Protein AF-A0A537THW8-F1 (afdb_monomer)

Sequence (48 aa):
MLRTVAAFDRIGEENAFAVLAHATALAAQGRDIVNLGIGQPDFSTPPH

Solvent-accessible surface area (backbone atoms only — not comparable to full-atom values): 3488 Å² total; per-residue (Å²): 132,91,83,81,59,84,71,62,77,70,72,67,83,80,57,66,62,56,53,50,53,50,52,52,55,46,39,75,73,72,45,93,72,88,85,88,64,82,87,70,71,96,62,78,83,80,84,133

Foldseek 3Di:
DDDDDPVVVVVDDDCLVVVVVVQVVCVVVVDDGDDPGDDDDPDDDDDD

pLDDT: mean 86.91, std 6.89, range [70.62, 97.62]

Mean predicted aligned error: 6.92 Å

Structure (mmCIF, N/CA/C/O backbone):
data_AF-A0A537THW8-F1
#
_entry.id   AF-A0A537THW8-F1
#
loop_
_atom_site.group_PDB
_atom_site.id
_atom_site.type_symbol
_atom_site.label_atom_id
_atom_site.label_alt_id
_atom_site.label_comp_id
_atom_site.label_asym_id
_atom_site.label_entity_id
_atom_site.label_seq_id
_atom_site.pdbx_PDB_ins_code
_atom_site.Cartn_x
_atom_site.Cartn_y
_atom_site.Cartn_z
_atom_site.occupancy
_atom_site.B_iso_or_equiv
_atom_site.auth_seq_id
_atom_site.auth_comp_id
_atom_site.auth_asym_id
_atom_site.auth_atom_id
_atom_site.pdbx_PDB_model_num
ATOM 1 N N . MET A 1 1 ? -10.671 -2.747 -31.711 1.00 74.00 1 MET A N 1
ATOM 2 C CA . MET A 1 1 ? -9.603 -3.367 -30.898 1.00 74.00 1 MET A CA 1
ATOM 3 C C . MET A 1 1 ? -8.453 -2.385 -30.794 1.00 74.00 1 MET A C 1
ATOM 5 O O . MET A 1 1 ? -8.131 -1.761 -31.798 1.00 74.00 1 MET A O 1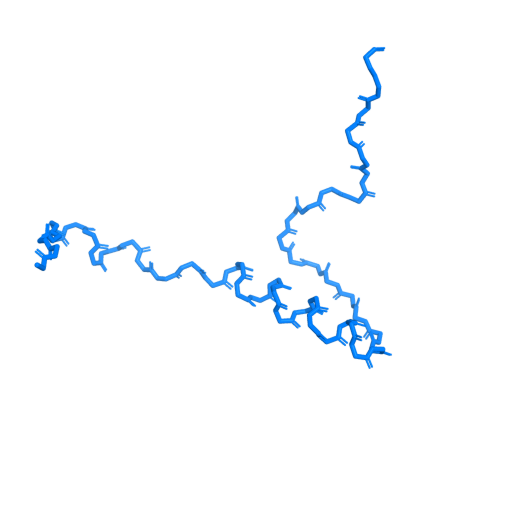
ATOM 9 N N . LEU A 1 2 ? -7.889 -2.204 -29.600 1.00 85.88 2 LEU A N 1
ATOM 10 C CA . LEU A 1 2 ? -6.695 -1.379 -29.414 1.00 85.88 2 LEU A CA 1
ATOM 11 C C . LEU A 1 2 ? -5.484 -2.095 -30.023 1.00 85.88 2 LEU A C 1
ATOM 13 O O . LEU A 1 2 ? -5.367 -3.313 -29.908 1.00 85.88 2 LEU A O 1
ATOM 17 N N . ARG A 1 3 ? -4.602 -1.341 -30.682 1.00 89.25 3 ARG A N 1
ATOM 18 C CA . ARG A 1 3 ?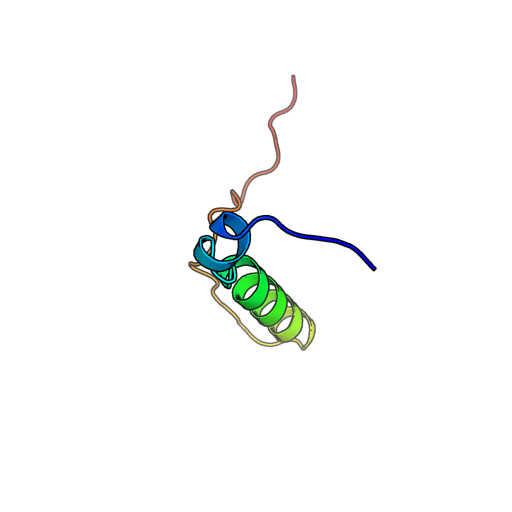 -3.342 -1.846 -31.236 1.00 89.25 3 ARG A CA 1
ATOM 19 C C . ARG A 1 3 ? -2.203 -1.269 -30.404 1.00 89.25 3 ARG A C 1
ATOM 21 O O . ARG A 1 3 ? -1.946 -0.070 -30.471 1.00 89.25 3 ARG A O 1
ATOM 28 N N . THR A 1 4 ? -1.576 -2.107 -29.592 1.00 91.31 4 THR A N 1
ATOM 29 C CA . THR A 1 4 ? -0.432 -1.731 -28.757 1.00 91.31 4 THR A CA 1
ATOM 30 C C . THR A 1 4 ? 0.863 -1.749 -29.571 1.00 91.31 4 THR A C 1
ATOM 32 O O . THR A 1 4 ? 0.943 -2.340 -30.652 1.00 91.31 4 THR A O 1
ATOM 35 N N . VAL A 1 5 ? 1.887 -1.058 -29.069 1.00 94.25 5 VAL A N 1
ATOM 36 C CA . VAL A 1 5 ? 3.255 -1.134 -29.600 1.00 94.25 5 VAL A CA 1
ATOM 37 C C . VAL A 1 5 ? 3.999 -2.285 -28.928 1.00 94.25 5 VAL A C 1
ATOM 39 O O . VAL A 1 5 ? 3.769 -2.547 -27.754 1.00 94.25 5 VAL A O 1
ATOM 42 N N . ALA A 1 6 ? 4.954 -2.914 -29.616 1.00 91.75 6 ALA A N 1
ATOM 43 C CA . ALA A 1 6 ? 5.719 -4.046 -29.067 1.00 91.75 6 ALA A CA 1
ATOM 44 C C . ALA A 1 6 ? 6.465 -3.725 -27.752 1.00 91.75 6 ALA A C 1
ATOM 46 O O . ALA A 1 6 ? 6.764 -4.609 -26.959 1.00 91.75 6 ALA A O 1
ATOM 47 N N . ALA A 1 7 ? 6.772 -2.447 -27.495 1.00 91.50 7 ALA A N 1
ATOM 48 C CA . ALA A 1 7 ? 7.393 -2.025 -26.242 1.00 91.50 7 ALA A CA 1
ATOM 49 C C . ALA A 1 7 ? 6.469 -2.175 -25.021 1.00 91.50 7 ALA A C 1
ATOM 51 O O . ALA A 1 7 ? 6.982 -2.262 -23.908 1.00 91.50 7 ALA A O 1
ATOM 52 N N . PHE A 1 8 ? 5.151 -2.199 -25.231 1.00 89.19 8 PHE A N 1
ATOM 53 C CA . PHE A 1 8 ? 4.143 -2.291 -2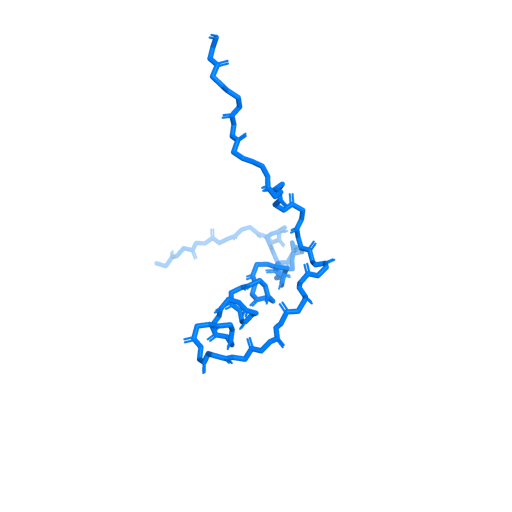4.178 1.00 89.19 8 PHE A CA 1
ATOM 54 C C . PHE A 1 8 ? 4.234 -3.622 -23.420 1.00 89.19 8 PHE A C 1
ATOM 56 O O . PHE A 1 8 ? 4.178 -3.630 -22.196 1.00 89.19 8 PHE A O 1
ATOM 63 N N . ASP A 1 9 ? 4.520 -4.718 -24.126 1.00 87.12 9 ASP A N 1
ATOM 64 C CA . ASP A 1 9 ? 4.634 -6.062 -23.541 1.00 87.12 9 ASP A CA 1
ATOM 65 C C . ASP A 1 9 ? 5.814 -6.196 -22.554 1.00 87.12 9 ASP A C 1
ATOM 67 O O . ASP A 1 9 ? 5.882 -7.148 -21.781 1.00 87.12 9 ASP A O 1
ATOM 71 N N . ARG A 1 10 ? 6.753 -5.235 -22.552 1.00 87.88 10 ARG A N 1
ATOM 72 C CA . ARG A 1 10 ? 7.935 -5.232 -21.670 1.00 87.88 10 ARG A CA 1
ATOM 73 C C . ARG A 1 10 ? 7.708 -4.564 -20.316 1.00 87.88 10 ARG A C 1
ATOM 75 O O . ARG A 1 10 ? 8.582 -4.663 -19.463 1.00 87.88 10 ARG A O 1
ATOM 82 N N . ILE A 1 11 ? 6.597 -3.849 -20.133 1.00 84.81 11 ILE A N 1
ATOM 83 C CA . ILE A 1 11 ? 6.323 -3.097 -18.898 1.00 84.81 11 ILE A CA 1
ATOM 84 C C . ILE A 1 11 ? 5.989 -4.052 -17.735 1.00 84.81 11 ILE A C 1
ATOM 86 O O . ILE A 1 11 ? 6.258 -3.722 -16.584 1.00 84.81 11 ILE A O 1
ATOM 90 N N . GLY A 1 12 ? 5.511 -5.268 -18.035 1.00 76.25 12 GLY A N 1
ATOM 91 C CA . GLY A 1 12 ? 5.080 -6.236 -17.025 1.00 76.25 12 GLY A CA 1
ATOM 92 C C . GLY A 1 12 ? 3.791 -5.805 -16.314 1.00 76.25 12 GLY A C 1
ATOM 93 O O . GLY A 1 12 ? 3.255 -4.728 -16.569 1.00 76.25 12 GLY A O 1
ATOM 94 N N . GLU A 1 13 ? 3.269 -6.661 -15.436 1.00 73.94 13 GLU A N 1
ATOM 95 C CA . GLU A 1 13 ? 2.137 -6.314 -14.568 1.00 73.94 13 GLU A CA 1
ATOM 96 C C . GLU A 1 13 ? 2.624 -5.694 -13.255 1.00 73.94 13 GLU A C 1
ATOM 98 O O . GLU A 1 13 ? 3.526 -6.215 -12.591 1.00 73.94 13 GLU A O 1
ATOM 103 N N . GLU A 1 14 ? 2.001 -4.586 -12.851 1.00 73.88 14 GLU A N 1
ATOM 104 C CA . GLU A 1 14 ? 2.279 -3.948 -11.568 1.00 73.88 14 GLU A CA 1
ATOM 105 C C . GLU A 1 14 ? 1.451 -4.588 -10.442 1.00 73.88 14 GLU A C 1
ATOM 107 O O . GLU A 1 14 ? 0.279 -4.279 -10.232 1.00 73.88 14 GLU A O 1
ATOM 112 N N . ASN A 1 15 ? 2.084 -5.480 -9.676 1.00 79.88 15 ASN A N 1
ATOM 113 C CA . ASN A 1 15 ? 1.417 -6.263 -8.625 1.00 79.88 15 ASN A CA 1
ATOM 114 C C . ASN A 1 15 ? 1.293 -5.547 -7.274 1.00 79.88 15 ASN A C 1
ATOM 116 O O . ASN A 1 15 ? 0.585 -6.015 -6.382 1.00 79.88 15 ASN A O 1
ATOM 120 N N . ALA A 1 16 ? 1.978 -4.422 -7.090 1.00 82.25 16 ALA A N 1
ATOM 121 C CA . ALA A 1 16 ? 2.044 -3.759 -5.794 1.00 82.25 16 ALA A CA 1
ATOM 122 C C . ALA A 1 16 ? 0.671 -3.208 -5.348 1.00 82.25 16 ALA A C 1
ATOM 124 O O . ALA A 1 16 ? 0.291 -3.350 -4.183 1.00 82.25 16 ALA A O 1
ATOM 125 N N . PHE A 1 17 ? -0.129 -2.691 -6.287 1.00 84.06 17 PHE A N 1
ATOM 126 C CA . PHE A 1 17 ? -1.514 -2.283 -6.023 1.00 84.06 17 PHE A CA 1
ATOM 127 C C . PHE A 1 17 ? -2.450 -3.469 -5.769 1.00 84.06 17 PHE A C 1
ATOM 129 O O . PHE A 1 17 ? -3.353 -3.367 -4.940 1.00 84.06 17 PHE A O 1
ATOM 136 N N . ALA A 1 18 ? -2.226 -4.607 -6.432 1.00 87.88 18 ALA A N 1
ATOM 137 C CA . ALA A 1 18 ? -3.019 -5.814 -6.209 1.00 87.88 18 ALA A CA 1
ATOM 138 C C . ALA A 1 18 ? -2.832 -6.353 -4.779 1.00 87.88 18 ALA A C 1
ATOM 140 O O . ALA A 1 18 ? -3.804 -6.720 -4.116 1.00 87.88 18 ALA A O 1
ATOM 141 N N . VAL A 1 19 ? -1.595 -6.330 -4.268 1.00 88.50 19 VAL A N 1
ATOM 142 C CA . VAL A 1 19 ? -1.290 -6.712 -2.879 1.00 88.50 19 VAL A CA 1
ATOM 143 C C . VAL A 1 19 ? -1.934 -5.746 -1.883 1.00 88.50 19 VAL A C 1
ATOM 145 O O . VAL A 1 19 ? -2.526 -6.200 -0.903 1.00 88.50 19 VAL A O 1
ATOM 148 N N . LEU A 1 20 ? -1.883 -4.434 -2.149 1.00 89.06 20 LEU A N 1
ATOM 149 C CA . LEU A 1 20 ? -2.557 -3.427 -1.324 1.00 89.06 20 LEU A CA 1
ATOM 150 C C . LEU A 1 20 ? -4.071 -3.675 -1.264 1.00 89.06 20 LEU A C 1
ATOM 152 O O . LEU A 1 20 ? -4.631 -3.770 -0.174 1.00 89.06 20 LEU A O 1
ATOM 156 N N . ALA A 1 21 ? -4.721 -3.858 -2.417 1.00 90.00 21 ALA A N 1
ATOM 157 C CA . ALA A 1 21 ? -6.158 -4.114 -2.491 1.00 90.00 21 ALA A CA 1
ATOM 158 C C . ALA A 1 21 ? -6.561 -5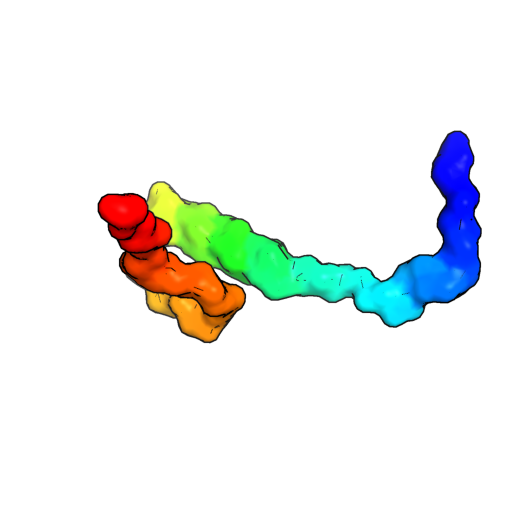.384 -1.724 1.00 90.00 21 ALA A C 1
ATOM 160 O O . ALA A 1 21 ? -7.558 -5.390 -0.998 1.00 90.00 21 ALA A O 1
ATOM 161 N N . HIS A 1 22 ? -5.764 -6.450 -1.832 1.00 91.69 22 HIS A N 1
ATOM 162 C CA . HIS A 1 22 ? -5.992 -7.682 -1.086 1.00 91.69 22 HIS A CA 1
ATOM 163 C C . HIS A 1 22 ? -5.847 -7.478 0.431 1.00 91.69 22 HIS A C 1
ATOM 165 O O . HIS A 1 22 ? -6.699 -7.935 1.192 1.00 91.69 22 HIS A O 1
ATOM 171 N N . ALA A 1 23 ? -4.821 -6.749 0.885 1.00 92.00 23 ALA A N 1
ATOM 172 C CA . ALA A 1 23 ? -4.634 -6.436 2.302 1.00 92.00 23 ALA A CA 1
ATOM 173 C C . ALA A 1 23 ? -5.815 -5.627 2.867 1.00 92.00 23 ALA A C 1
ATOM 175 O O . ALA A 1 23 ? -6.341 -5.967 3.928 1.00 92.00 23 ALA A O 1
ATOM 176 N N . THR A 1 24 ? -6.291 -4.621 2.125 1.00 91.00 24 THR A N 1
ATOM 177 C CA . THR A 1 24 ? -7.476 -3.828 2.486 1.00 91.00 24 THR A CA 1
ATOM 178 C C . THR A 1 24 ? -8.734 -4.692 2.577 1.00 91.00 24 THR A C 1
ATOM 180 O O . THR A 1 24 ? -9.499 -4.560 3.531 1.00 91.00 24 THR A O 1
ATOM 183 N N . ALA A 1 25 ? -8.945 -5.611 1.629 1.00 95.25 25 ALA A N 1
ATOM 184 C CA . ALA A 1 25 ? -10.097 -6.512 1.648 1.00 95.25 25 ALA A CA 1
ATOM 185 C C . ALA A 1 25 ? -10.091 -7.443 2.871 1.00 95.25 25 ALA A C 1
ATOM 187 O O . ALA A 1 25 ? -11.134 -7.673 3.479 1.00 95.25 25 ALA A O 1
ATOM 188 N N . LEU A 1 26 ? -8.921 -7.956 3.261 1.00 94.81 26 LEU A N 1
ATOM 189 C CA . LEU A 1 26 ? -8.771 -8.792 4.451 1.00 94.81 26 LEU A CA 1
ATOM 190 C C . LEU A 1 26 ? -8.996 -8.003 5.747 1.00 94.81 26 LEU A C 1
ATOM 192 O O . LEU A 1 26 ? -9.666 -8.502 6.650 1.00 94.81 26 LEU A O 1
ATOM 196 N N . ALA A 1 27 ? -8.492 -6.770 5.828 1.00 93.06 27 ALA A N 1
ATOM 197 C CA . ALA A 1 27 ? -8.744 -5.884 6.963 1.00 93.06 27 ALA A CA 1
ATOM 198 C C . ALA A 1 27 ? -10.246 -5.565 7.106 1.00 93.06 27 ALA A C 1
ATOM 200 O O . ALA A 1 27 ? -10.791 -5.618 8.207 1.00 93.06 27 ALA A O 1
ATOM 201 N N . ALA A 1 28 ? -10.950 -5.341 5.989 1.00 95.12 28 ALA A N 1
ATOM 202 C CA . ALA A 1 28 ? -12.398 -5.112 5.977 1.00 95.12 28 ALA A CA 1
ATOM 203 C C . ALA A 1 28 ? -13.223 -6.325 6.459 1.00 95.12 28 ALA A C 1
ATOM 205 O O . ALA A 1 28 ? -14.356 -6.159 6.903 1.00 95.12 28 ALA A O 1
ATOM 206 N N . GLN A 1 29 ? -12.658 -7.536 6.416 1.00 97.62 29 GLN A N 1
ATOM 207 C CA . GLN A 1 29 ? -13.2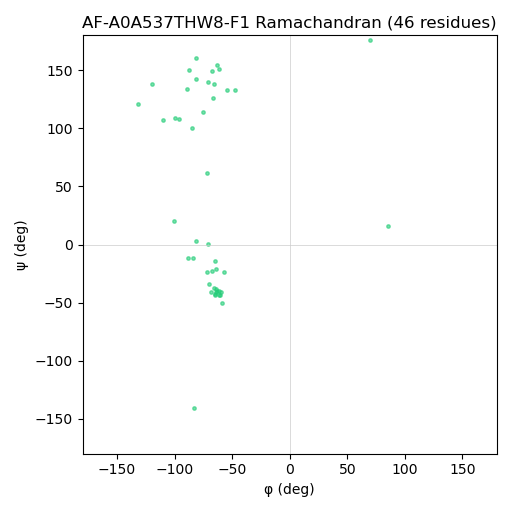61 -8.751 6.985 1.00 97.62 29 GLN A CA 1
ATOM 208 C C . GLN A 1 29 ? -13.032 -8.883 8.503 1.00 97.62 29 GLN A C 1
ATOM 210 O O . GLN A 1 29 ? -13.422 -9.888 9.094 1.00 97.62 29 GLN A O 1
ATOM 215 N N . GLY A 1 30 ? -12.395 -7.898 9.145 1.00 96.12 30 GLY A N 1
ATOM 216 C CA . GLY A 1 30 ? -12.108 -7.900 10.581 1.00 96.12 30 G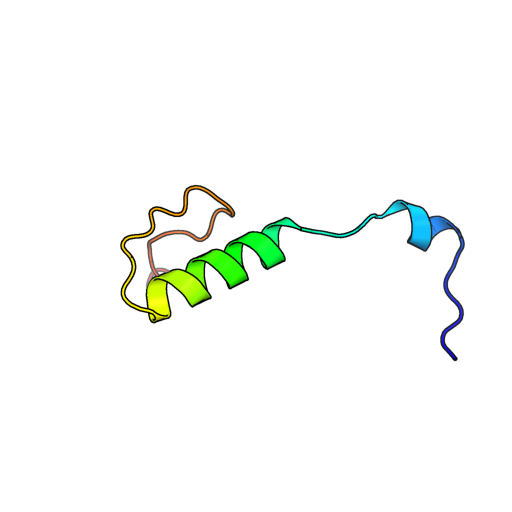LY A CA 1
ATOM 217 C C . GLY A 1 30 ? -10.824 -8.637 10.962 1.00 96.12 30 GLY A C 1
ATOM 218 O O . GLY A 1 30 ? -10.636 -8.967 12.132 1.00 96.12 30 GLY A O 1
ATOM 219 N N . ARG A 1 31 ? -9.938 -8.922 9.998 1.00 95.56 31 ARG A N 1
ATOM 220 C CA . ARG A 1 31 ? -8.622 -9.502 10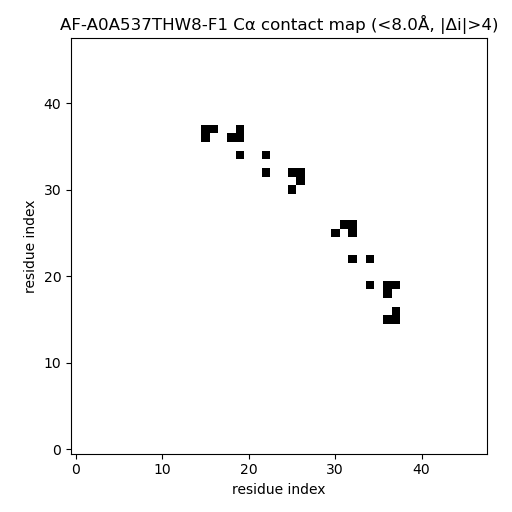.288 1.00 95.56 31 ARG A CA 1
ATOM 221 C C . ARG A 1 31 ? -7.633 -8.430 10.730 1.00 95.56 31 ARG A C 1
ATOM 223 O O . ARG A 1 31 ? -7.587 -7.354 10.144 1.00 95.56 31 ARG A O 1
ATOM 230 N N . ASP A 1 32 ? -6.779 -8.783 11.684 1.00 94.44 32 ASP A N 1
ATOM 231 C CA . ASP A 1 32 ? -5.616 -7.976 12.050 1.00 94.44 32 ASP A CA 1
ATOM 232 C C . ASP A 1 32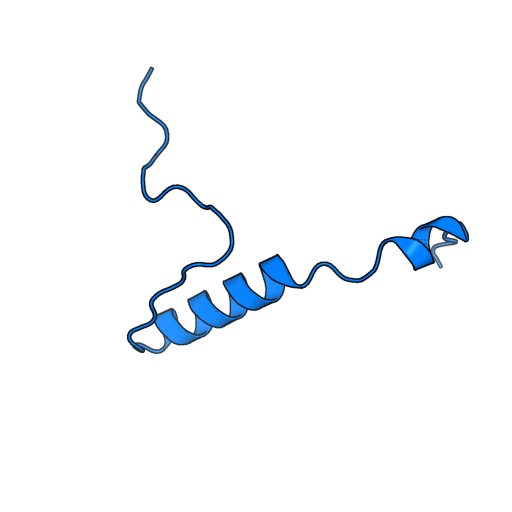 ? -4.518 -8.123 10.980 1.00 94.44 32 ASP A C 1
ATOM 234 O O . ASP A 1 32 ? -4.019 -9.226 10.728 1.00 94.44 32 ASP A O 1
ATOM 238 N N . ILE A 1 33 ? -4.218 -7.030 10.276 1.00 91.88 33 ILE A N 1
ATOM 239 C CA . ILE A 1 33 ? -3.315 -6.984 9.121 1.00 91.88 33 ILE A CA 1
ATOM 240 C C . ILE A 1 33 ? -2.341 -5.824 9.308 1.00 91.88 33 ILE A C 1
ATOM 242 O O . ILE A 1 33 ? -2.745 -4.665 9.341 1.00 91.88 33 ILE A O 1
ATOM 246 N N . VAL A 1 34 ? -1.046 -6.133 9.325 1.00 87.38 34 VAL A N 1
ATOM 247 C CA . VAL A 1 34 ? 0.027 -5.135 9.263 1.00 87.38 34 VAL A CA 1
ATOM 248 C C . VAL A 1 34 ? 0.539 -5.075 7.826 1.00 87.38 34 VAL A C 1
ATOM 250 O O . VAL A 1 34 ? 1.166 -6.019 7.344 1.00 87.38 34 VAL A O 1
ATOM 253 N N . ASN A 1 35 ? 0.246 -3.981 7.120 1.00 86.00 35 ASN A N 1
ATOM 254 C CA . ASN A 1 35 ? 0.699 -3.771 5.747 1.00 86.00 35 ASN A CA 1
ATOM 255 C C . ASN A 1 35 ? 1.985 -2.931 5.732 1.00 86.00 35 ASN A C 1
ATOM 257 O O . ASN A 1 35 ? 1.940 -1.733 5.978 1.00 86.00 35 ASN A O 1
ATOM 261 N N .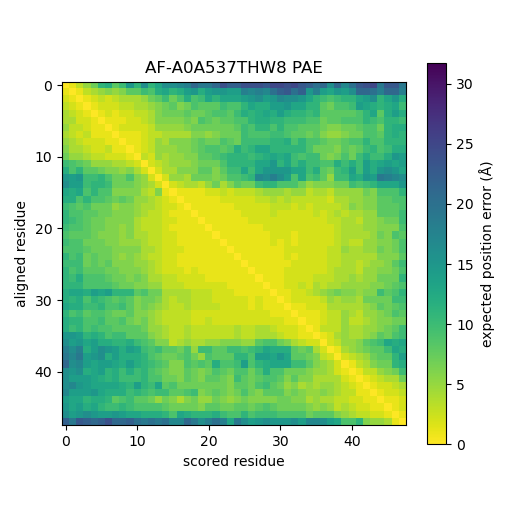 LEU A 1 36 ? 3.120 -3.563 5.421 1.00 86.56 36 LEU A N 1
ATOM 262 C CA . LEU A 1 36 ? 4.428 -2.907 5.239 1.00 86.56 36 LEU A CA 1
ATOM 263 C C . LEU A 1 36 ? 4.768 -2.700 3.747 1.00 86.56 36 LEU A C 1
ATOM 265 O O . LEU A 1 36 ? 5.937 -2.635 3.372 1.00 86.56 36 LEU A O 1
ATOM 269 N N . GLY A 1 37 ? 3.740 -2.720 2.892 1.00 78.50 37 GLY A N 1
ATOM 270 C CA . GLY A 1 37 ? 3.827 -2.588 1.441 1.00 78.50 37 GLY A CA 1
ATOM 271 C C . GLY A 1 37 ? 3.909 -1.134 0.973 1.00 78.50 37 GLY A C 1
ATOM 272 O O . GLY A 1 37 ? 4.614 -0.324 1.562 1.00 78.50 37 GLY A O 1
ATOM 273 N N . ILE A 1 38 ? 3.226 -0.812 -0.132 1.00 78.81 38 ILE A N 1
ATOM 274 C CA . ILE A 1 38 ? 3.318 0.497 -0.804 1.00 78.81 38 ILE A CA 1
ATOM 275 C C . ILE A 1 38 ? 3.195 1.670 0.181 1.00 78.81 38 ILE A C 1
ATOM 277 O O . ILE A 1 38 ? 2.287 1.705 1.007 1.00 78.81 38 ILE A O 1
ATOM 281 N N . GLY A 1 39 ? 4.104 2.641 0.035 1.00 72.50 39 GLY A N 1
ATOM 282 C CA . GLY A 1 39 ? 4.309 3.775 0.938 1.00 72.50 39 GLY A CA 1
ATOM 283 C C . GLY A 1 39 ? 3.213 4.839 0.900 1.00 72.50 39 GLY A C 1
ATOM 284 O O . GLY A 1 39 ? 3.490 5.992 0.572 1.00 72.50 39 GLY A O 1
ATOM 285 N N . GLN A 1 40 ? 1.978 4.471 1.245 1.00 70.62 40 GLN A N 1
ATOM 286 C CA . GLN A 1 40 ? 1.006 5.461 1.692 1.00 70.62 40 GLN A CA 1
ATOM 287 C C . GLN A 1 40 ? 1.484 6.037 3.032 1.00 70.62 40 GLN A C 1
ATOM 289 O O . GLN A 1 40 ? 1.771 5.269 3.947 1.00 70.62 40 GLN A O 1
ATOM 294 N N . PRO A 1 41 ? 1.601 7.365 3.164 1.00 77.31 41 PRO A N 1
ATOM 295 C CA . PRO A 1 41 ? 1.880 7.969 4.454 1.00 77.31 41 PRO A CA 1
ATOM 296 C C . PRO A 1 41 ? 0.695 7.739 5.397 1.00 77.31 41 PRO A C 1
ATOM 298 O O . PRO A 1 41 ? -0.458 7.930 5.013 1.00 77.31 41 PRO A O 1
ATOM 301 N N . ASP A 1 42 ? 0.992 7.414 6.653 1.00 82.94 42 ASP A N 1
ATOM 302 C CA . ASP A 1 42 ? -0.010 7.242 7.716 1.00 82.94 42 ASP A CA 1
ATOM 303 C C . ASP A 1 42 ? -0.650 8.571 8.167 1.00 82.94 42 ASP A C 1
ATOM 305 O O . ASP A 1 42 ? -1.483 8.610 9.072 1.00 82.94 42 ASP A O 1
ATOM 309 N N . PHE A 1 43 ? -0.245 9.684 7.552 1.00 84.38 43 PHE A N 1
ATOM 310 C CA . PHE A 1 43 ? -0.638 11.034 7.925 1.00 84.38 43 PHE A CA 1
ATOM 311 C C . PHE A 1 43 ? -1.367 11.714 6.771 1.00 84.38 43 PHE A C 1
ATOM 313 O O . PHE A 1 43 ? -0.945 11.647 5.614 1.00 84.38 43 PHE A O 1
ATOM 320 N N . SER A 1 44 ? -2.440 12.426 7.104 1.00 86.44 44 SER A N 1
ATOM 321 C CA . SER A 1 44 ? -3.131 13.302 6.162 1.00 86.44 44 SER A CA 1
ATOM 322 C C . SER A 1 44 ? -2.222 14.438 5.690 1.00 86.44 44 SER A C 1
ATOM 324 O O . SER A 1 44 ? -1.315 14.875 6.402 1.00 86.44 44 SER A O 1
ATOM 326 N N . THR A 1 45 ? -2.507 14.964 4.498 1.00 91.19 45 THR A N 1
ATOM 327 C CA . THR A 1 45 ? -1.870 16.186 3.995 1.00 91.19 45 THR A CA 1
ATOM 328 C C . THR A 1 45 ? -2.034 17.333 5.010 1.00 91.19 45 THR A C 1
ATOM 330 O O . THR A 1 45 ? -3.149 17.531 5.502 1.00 91.19 45 THR A O 1
ATOM 333 N N . PRO A 1 46 ? -0.964 18.087 5.336 1.00 91.44 46 PRO A N 1
ATOM 334 C CA . PRO A 1 46 ? -1.049 19.207 6.272 1.00 91.44 46 PRO A CA 1
ATOM 335 C C . PRO A 1 46 ? -2.007 20.316 5.800 1.00 91.44 46 PRO A C 1
ATOM 337 O O . PRO A 1 46 ? -2.140 20.523 4.591 1.00 91.44 46 PRO A O 1
ATOM 340 N N . PRO A 1 47 ? -2.638 21.062 6.728 1.00 88.94 47 PRO A N 1
ATOM 341 C CA . PRO A 1 47 ? -3.358 22.288 6.391 1.00 88.94 47 PRO A CA 1
ATOM 342 C C . PRO A 1 47 ? -2.386 23.390 5.927 1.00 88.94 47 PRO A C 1
ATOM 344 O O . PRO A 1 47 ? -1.227 23.407 6.347 1.00 88.94 47 PRO A O 1
ATOM 347 N N . HIS A 1 48 ? -2.870 24.269 5.041 1.00 87.69 48 HIS A N 1
ATOM 348 C CA . HIS A 1 48 ? -2.118 25.384 4.443 1.00 87.69 48 HIS A CA 1
ATOM 349 C C . HIS A 1 48 ? -1.638 26.424 5.459 1.00 87.69 48 HIS A C 1
ATOM 351 O O . HIS A 1 48 ? -2.412 26.731 6.395 1.00 87.69 48 HIS A O 1
#

Secondary structure (DSSP, 8-state):
-----TTGGGS----HHHHHHHHHHHHHTT------SS---SSPPPP-

Radius of gyration: 16.77 Å; Cα contacts (8 Å, |Δi|>4): 13; chains: 1; bounding box: 21×35×43 Å